Protein AF-A0A1Y4EQV0-F1 (afdb_monomer_lite)

pLDDT: mean 85.01, std 14.28, range [42.38, 97.88]

Sequence (84 aa):
MERINAEAHLMGLYVYEALCDVSPVLHAFAKKGTKPKPFRTEPYALNGEKEDKSEQQEEAERLRAEIYMKQMMRAGKNWGKKQN

Secondary structure (DSSP, 8-state):
-HHHHHHHHHHHHHHHHHHHHHHHHHSTTPPTT--PPPPPSSPPPSSSHHHHHHHHHHHHHHHHHHHHHHHHHHHHHHHTTS--

Structure (mmCIF, N/CA/C/O backbone):
data_AF-A0A1Y4EQV0-F1
#
_entry.id   AF-A0A1Y4EQV0-F1
#
loop_
_atom_site.group_PDB
_atom_site.id
_atom_site.type_symbol
_atom_site.label_atom_id
_atom_site.label_alt_id
_atom_site.label_comp_id
_atom_site.label_asym_id
_atom_site.label_entity_id
_atom_site.label_seq_id
_atom_site.pdbx_PDB_ins_code
_atom_site.Cartn_x
_atom_site.Cartn_y
_atom_site.Cartn_z
_atom_site.occupancy
_atom_site.B_iso_or_equiv
_atom_site.auth_seq_id
_atom_site.auth_comp_id
_atom_site.auth_asym_id
_atom_site.auth_atom_id
_atom_site.pdbx_PDB_model_num
ATOM 1 N N . MET A 1 1 ? 15.715 -6.334 -22.174 1.00 82.81 1 MET A N 1
ATOM 2 C CA . MET A 1 1 ? 15.991 -7.031 -20.898 1.00 82.81 1 MET A CA 1
ATOM 3 C C . MET A 1 1 ? 15.820 -6.112 -19.699 1.00 82.81 1 MET A C 1
ATOM 5 O O . MET A 1 1 ? 15.102 -6.492 -18.789 1.00 82.81 1 MET A O 1
ATOM 9 N N . GLU A 1 2 ? 16.376 -4.897 -19.713 1.00 93.62 2 GLU A N 1
ATOM 10 C CA . GLU A 1 2 ? 16.274 -3.950 -18.584 1.00 93.62 2 GLU A CA 1
ATOM 11 C C . GLU A 1 2 ? 14.836 -3.617 -18.166 1.00 93.62 2 GLU A C 1
ATOM 13 O O . GLU A 1 2 ? 14.528 -3.665 -16.981 1.00 93.62 2 GLU A O 1
ATOM 18 N N . ARG A 1 3 ? 13.929 -3.378 -19.125 1.00 94.44 3 ARG A N 1
ATOM 19 C CA . ARG A 1 3 ? 12.511 -3.112 -18.821 1.00 94.44 3 ARG A CA 1
ATOM 20 C C . ARG A 1 3 ? 11.842 -4.263 -18.058 1.00 94.44 3 ARG A C 1
ATOM 22 O O . ARG A 1 3 ? 11.223 -4.032 -17.033 1.00 94.44 3 ARG A O 1
ATOM 29 N N . ILE A 1 4 ? 12.026 -5.499 -18.527 1.00 96.75 4 ILE A N 1
ATOM 30 C CA . ILE A 1 4 ? 11.470 -6.706 -17.887 1.00 96.75 4 ILE A CA 1
ATOM 31 C C . ILE A 1 4 ? 12.069 -6.890 -16.487 1.00 96.75 4 ILE A C 1
ATOM 33 O O . ILE A 1 4 ? 11.359 -7.243 -15.552 1.00 96.75 4 ILE A O 1
ATOM 37 N N . ASN A 1 5 ? 13.367 -6.618 -16.327 1.00 97.31 5 ASN A N 1
ATOM 38 C CA . AS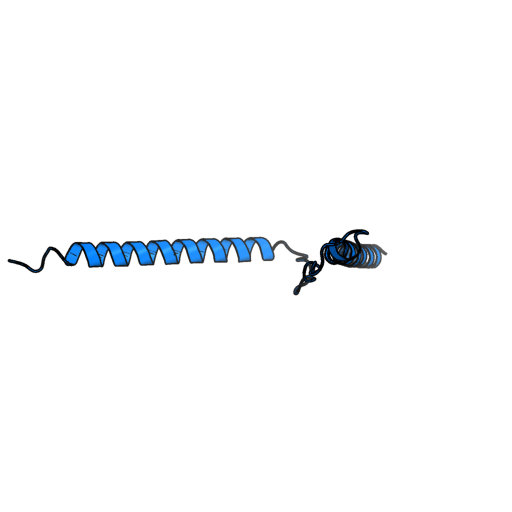N A 1 5 ? 14.017 -6.670 -15.021 1.00 97.31 5 ASN A CA 1
ATOM 39 C C . ASN A 1 5 ? 13.435 -5.625 -14.051 1.00 97.31 5 ASN A C 1
ATOM 41 O O . ASN A 1 5 ? 13.165 -5.947 -12.898 1.00 97.31 5 ASN A O 1
ATOM 45 N N . ALA A 1 6 ? 13.188 -4.399 -14.520 1.00 94.81 6 ALA A N 1
ATOM 46 C CA . ALA A 1 6 ? 12.557 -3.347 -13.725 1.00 94.81 6 ALA A CA 1
ATOM 47 C C . ALA A 1 6 ? 11.104 -3.693 -13.346 1.00 94.81 6 ALA A C 1
ATOM 49 O O . ALA A 1 6 ? 10.714 -3.522 -12.193 1.00 94.81 6 ALA A O 1
ATOM 50 N N . GLU A 1 7 ? 10.323 -4.240 -14.283 1.00 95.56 7 GLU A N 1
ATOM 51 C CA . GLU A 1 7 ? 8.957 -4.726 -14.038 1.00 95.56 7 GLU A CA 1
ATOM 52 C C . GLU A 1 7 ? 8.941 -5.850 -12.987 1.00 95.56 7 GLU A C 1
ATOM 54 O O . GLU A 1 7 ? 8.160 -5.804 -12.035 1.00 95.56 7 GLU A O 1
ATOM 59 N N . ALA A 1 8 ? 9.842 -6.830 -13.110 1.00 97.69 8 ALA A N 1
ATOM 60 C CA . ALA A 1 8 ? 9.969 -7.927 -12.153 1.00 97.69 8 ALA A CA 1
ATOM 61 C C . ALA A 1 8 ? 10.388 -7.434 -10.761 1.00 97.69 8 ALA A C 1
ATOM 63 O O . ALA A 1 8 ? 9.871 -7.914 -9.752 1.00 97.69 8 ALA A O 1
ATOM 64 N N . HIS A 1 9 ? 11.287 -6.449 -10.696 1.00 95.94 9 HIS A N 1
ATOM 65 C CA . HIS A 1 9 ? 11.698 -5.837 -9.437 1.00 95.94 9 HIS A CA 1
ATOM 66 C C . HIS A 1 9 ? 10.537 -5.096 -8.758 1.00 95.94 9 HIS A C 1
ATOM 68 O O . HIS A 1 9 ? 10.293 -5.298 -7.569 1.00 95.94 9 HIS A O 1
ATOM 74 N N . LEU A 1 10 ? 9.769 -4.305 -9.517 1.00 95.75 10 LEU A N 1
ATOM 75 C CA . LEU A 1 10 ? 8.581 -3.615 -9.011 1.00 95.75 10 LEU A CA 1
ATOM 76 C C . LEU A 1 10 ? 7.518 -4.607 -8.513 1.00 95.75 10 LEU A C 1
ATOM 78 O O . LEU A 1 10 ? 6.931 -4.407 -7.453 1.00 95.75 10 LEU A O 1
ATOM 82 N N . MET A 1 11 ? 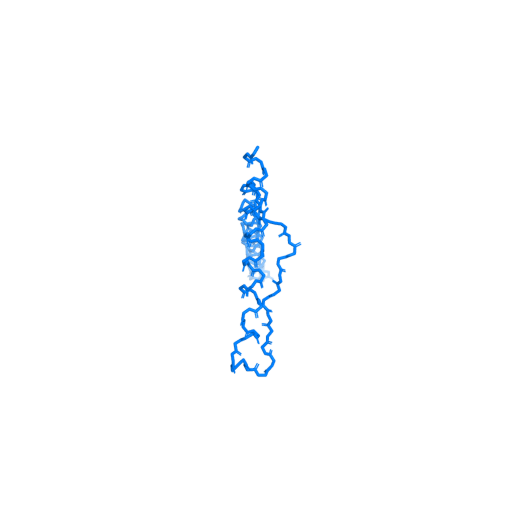7.294 -5.705 -9.236 1.00 96.81 11 MET A N 1
ATOM 83 C CA . MET A 1 11 ? 6.415 -6.783 -8.778 1.00 96.81 11 MET A CA 1
ATOM 84 C C . MET A 1 11 ? 6.923 -7.407 -7.470 1.00 96.81 11 MET A C 1
ATOM 86 O O . MET A 1 11 ? 6.139 -7.618 -6.546 1.00 96.81 11 MET A O 1
ATOM 90 N N . GLY A 1 12 ? 8.230 -7.664 -7.368 1.00 97.88 12 GLY A N 1
ATOM 91 C CA . GLY A 1 12 ? 8.859 -8.166 -6.146 1.00 97.88 12 GLY A CA 1
ATOM 92 C C . GLY A 1 12 ? 8.626 -7.247 -4.946 1.00 97.88 12 GLY A C 1
ATOM 93 O O . GLY A 1 12 ? 8.319 -7.732 -3.858 1.00 97.88 12 GLY A O 1
ATOM 94 N N . LEU A 1 13 ? 8.680 -5.929 -5.158 1.00 96.69 13 LEU A N 1
ATOM 95 C CA . LEU A 1 13 ? 8.371 -4.921 -4.143 1.00 96.69 13 LEU A CA 1
ATOM 96 C C . LEU A 1 13 ? 6.923 -5.043 -3.631 1.00 96.69 13 LEU A C 1
ATOM 98 O O . LEU A 1 13 ? 6.708 -5.071 -2.421 1.00 96.69 13 LEU A O 1
ATOM 102 N N . TYR A 1 14 ? 5.939 -5.180 -4.529 1.00 96.81 14 TYR A N 1
ATOM 103 C CA . TYR A 1 14 ? 4.532 -5.366 -4.143 1.00 96.81 14 TYR A CA 1
ATOM 104 C C . TYR A 1 14 ? 4.303 -6.660 -3.354 1.00 96.81 14 TYR A C 1
ATOM 106 O O . TYR A 1 14 ? 3.558 -6.665 -2.375 1.00 96.81 14 TYR A O 1
ATOM 114 N N . VAL A 1 15 ? 4.946 -7.760 -3.761 1.00 97.75 15 VAL A N 1
ATOM 115 C CA . VAL A 1 15 ? 4.848 -9.041 -3.042 1.00 97.75 15 VAL A CA 1
ATOM 116 C C . VAL A 1 15 ? 5.463 -8.922 -1.651 1.00 97.75 15 VAL A C 1
ATOM 118 O O . VAL A 1 15 ? 4.863 -9.369 -0.674 1.00 97.75 15 VAL A O 1
ATOM 121 N N . TYR A 1 16 ? 6.635 -8.294 -1.549 1.00 97.44 16 TYR A N 1
ATOM 122 C CA . TYR A 1 16 ? 7.294 -8.040 -0.272 1.00 97.44 16 TYR A CA 1
ATOM 123 C C . TYR A 1 16 ? 6.403 -7.219 0.671 1.00 97.44 16 TYR A C 1
ATOM 125 O O . TYR A 1 16 ? 6.193 -7.621 1.815 1.00 97.44 16 TYR A O 1
ATOM 133 N N . GLU A 1 17 ? 5.816 -6.120 0.187 1.00 97.12 17 GLU A N 1
ATOM 134 C CA . GLU A 1 17 ? 4.903 -5.294 0.983 1.00 97.12 17 GLU A CA 1
ATOM 135 C C . GLU A 1 17 ? 3.686 -6.089 1.471 1.00 97.12 17 GLU A C 1
ATOM 137 O O . GLU A 1 17 ? 3.374 -6.051 2.661 1.00 97.12 17 GLU A O 1
ATOM 142 N N . ALA A 1 18 ? 3.041 -6.864 0.595 1.00 96.56 18 ALA A N 1
ATOM 143 C CA . ALA A 1 18 ? 1.881 -7.672 0.965 1.00 96.56 18 ALA A CA 1
ATOM 144 C C . ALA A 1 18 ? 2.209 -8.698 2.067 1.00 96.56 18 ALA A C 1
ATOM 146 O O . ALA A 1 18 ? 1.403 -8.916 2.975 1.00 96.56 18 ALA A O 1
ATOM 147 N N . LEU A 1 19 ? 3.405 -9.299 2.022 1.00 97.06 19 LEU A N 1
ATOM 148 C CA . LEU A 1 19 ? 3.885 -10.200 3.074 1.00 97.06 19 LEU A CA 1
ATOM 149 C C . LEU A 1 19 ? 4.092 -9.463 4.401 1.00 97.06 19 LEU A C 1
ATOM 151 O O . LEU A 1 19 ? 3.701 -9.973 5.453 1.00 97.06 19 LEU A O 1
ATOM 155 N N . CYS A 1 20 ? 4.660 -8.257 4.369 1.00 95.69 20 CYS A N 1
ATOM 156 C CA . CYS A 1 20 ? 4.794 -7.424 5.561 1.00 95.69 20 CYS A CA 1
ATOM 157 C C . CYS A 1 20 ? 3.428 -7.024 6.134 1.00 95.69 20 CYS A C 1
ATOM 159 O O . CYS A 1 20 ? 3.225 -7.131 7.344 1.00 95.69 20 CYS A O 1
ATOM 161 N N . ASP A 1 21 ? 2.483 -6.624 5.285 1.00 97.06 21 ASP A N 1
ATOM 162 C CA . ASP A 1 21 ? 1.145 -6.184 5.682 1.00 97.06 21 ASP A CA 1
ATOM 163 C C . ASP A 1 21 ? 0.337 -7.306 6.364 1.00 97.06 21 ASP A C 1
ATOM 165 O O . ASP A 1 21 ? -0.375 -7.051 7.342 1.00 97.06 21 ASP A O 1
ATOM 169 N N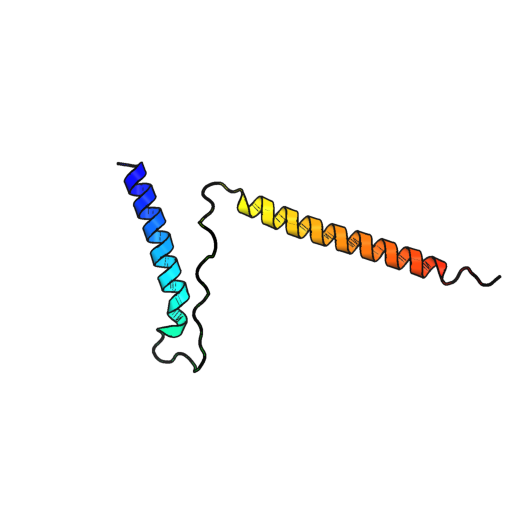 . VAL A 1 22 ? 0.478 -8.557 5.903 1.00 96.19 22 VAL A N 1
ATOM 170 C CA . VAL A 1 22 ? -0.192 -9.730 6.500 1.00 96.19 22 VAL A CA 1
ATOM 171 C C . VAL A 1 22 ? 0.575 -10.343 7.679 1.00 96.19 22 VAL A C 1
ATOM 173 O O . VAL A 1 22 ? -0.019 -11.054 8.496 1.00 96.19 22 VAL A O 1
ATOM 176 N N . SER A 1 23 ? 1.870 -10.037 7.825 1.00 95.31 23 SER A N 1
ATOM 177 C CA . SER A 1 23 ? 2.745 -10.613 8.859 1.00 95.31 23 SER A CA 1
ATOM 178 C C . SER A 1 23 ? 2.197 -10.569 10.297 1.00 95.31 23 SER A C 1
ATOM 180 O O . SER A 1 23 ? 2.387 -11.564 11.005 1.00 95.31 23 SER A O 1
ATOM 182 N N . PRO A 1 24 ? 1.453 -9.534 10.756 1.00 93.94 24 PRO A N 1
ATOM 183 C CA . PRO A 1 24 ? 0.937 -9.510 12.126 1.00 93.94 24 PRO A CA 1
ATOM 184 C C . PRO A 1 24 ? -0.061 -10.636 12.419 1.00 93.94 24 PRO A C 1
ATOM 186 O O . PRO A 1 24 ? -0.148 -11.103 13.552 1.00 93.94 24 PRO A O 1
ATOM 189 N N . VAL A 1 25 ? -0.809 -11.081 11.404 1.00 94.56 25 VAL A N 1
ATOM 190 C CA . VAL A 1 25 ? -1.816 -12.150 11.529 1.00 94.56 25 VAL A CA 1
ATOM 191 C C . VAL A 1 25 ? -1.168 -13.533 11.476 1.00 94.56 25 VAL A C 1
ATOM 193 O O . VAL A 1 25 ? -1.693 -14.481 12.051 1.00 94.56 25 VAL A O 1
ATOM 196 N N . LEU A 1 26 ? -0.015 -13.646 10.812 1.00 93.25 26 LEU A N 1
ATOM 197 C CA . LEU A 1 26 ? 0.727 -14.901 10.668 1.00 93.25 26 LEU A CA 1
ATOM 198 C C . LEU A 1 26 ? 1.652 -15.197 11.857 1.00 93.25 26 LEU A C 1
ATOM 200 O O . LEU A 1 26 ? 2.249 -16.270 11.927 1.00 93.25 26 LEU A O 1
ATOM 204 N N . HIS A 1 27 ? 1.790 -14.263 12.799 1.00 90.50 27 HIS A N 1
ATOM 205 C CA . HIS A 1 27 ? 2.609 -14.458 13.986 1.00 90.50 27 HIS A CA 1
ATOM 206 C C . HIS A 1 27 ? 2.009 -15.539 14.904 1.00 90.50 27 HIS A C 1
ATOM 208 O O . HIS A 1 27 ? 0.820 -15.497 15.221 1.00 90.50 27 HIS A O 1
ATOM 214 N N . ALA A 1 28 ? 2.840 -16.470 15.393 1.00 85.44 28 ALA A N 1
ATOM 215 C CA . ALA A 1 28 ? 2.423 -17.679 16.125 1.00 85.44 28 ALA A CA 1
ATOM 216 C C . ALA A 1 28 ? 1.654 -17.439 17.445 1.00 85.44 28 ALA A C 1
ATOM 218 O O . ALA A 1 28 ? 1.168 -18.386 18.053 1.00 85.44 28 ALA A O 1
ATOM 219 N N . PHE A 1 29 ? 1.493 -16.185 17.872 1.00 89.88 29 PHE A N 1
ATOM 220 C CA . PHE A 1 29 ? 0.699 -15.780 19.035 1.00 89.88 29 PHE A CA 1
ATOM 221 C C . PHE A 1 29 ? -0.043 -14.457 18.786 1.00 89.88 29 PHE A C 1
ATOM 223 O O . PHE A 1 29 ? -0.167 -13.619 19.683 1.00 89.88 29 PHE A O 1
ATOM 230 N N . ALA A 1 30 ? -0.508 -14.229 17.553 1.00 92.44 30 ALA A N 1
ATOM 231 C CA . ALA A 1 30 ? -1.294 -13.047 17.215 1.00 92.44 30 ALA A CA 1
ATOM 232 C C . ALA A 1 30 ? -2.517 -12.925 18.142 1.00 92.44 30 ALA A C 1
ATOM 234 O O . ALA A 1 30 ? -3.296 -13.865 18.323 1.00 92.44 30 ALA A O 1
ATOM 235 N N . LYS A 1 31 ? -2.693 -11.749 18.754 1.00 94.00 31 LYS A N 1
ATOM 236 C CA . LYS A 1 31 ? -3.816 -11.500 19.666 1.00 94.00 31 LYS A CA 1
ATOM 237 C C . LYS A 1 31 ? -5.137 -11.643 18.909 1.00 94.00 31 LYS A C 1
ATOM 239 O O . LYS A 1 31 ? -5.235 -11.272 17.737 1.00 94.00 31 LYS A O 1
ATOM 244 N N . LYS A 1 32 ? -6.186 -12.121 19.584 1.00 91.38 32 LYS A N 1
ATOM 245 C CA . LYS A 1 32 ? -7.528 -12.204 18.992 1.00 91.38 32 LYS A CA 1
ATOM 246 C C . LYS A 1 32 ? -7.969 -10.821 18.497 1.00 91.38 32 LYS A C 1
ATOM 248 O O . LYS A 1 32 ? -7.963 -9.861 19.260 1.00 91.38 32 LYS A O 1
ATOM 253 N N . GLY A 1 33 ? -8.344 -10.735 17.222 1.00 92.94 33 GLY A N 1
ATOM 254 C CA . GLY A 1 33 ? -8.718 -9.475 16.572 1.00 92.94 33 GLY A CA 1
ATOM 255 C C . GLY A 1 33 ? -7.563 -8.718 15.910 1.00 92.94 33 GLY A C 1
ATOM 256 O O . GLY A 1 33 ? -7.795 -7.621 15.409 1.00 92.94 33 GLY A O 1
ATOM 257 N N . THR A 1 34 ? -6.350 -9.285 15.867 1.00 95.56 34 THR A N 1
ATOM 258 C CA . THR A 1 34 ? -5.248 -8.744 15.053 1.00 95.56 34 THR A CA 1
ATOM 259 C C . THR A 1 34 ? -5.669 -8.718 13.588 1.00 95.56 34 THR A C 1
ATOM 261 O O . THR A 1 34 ? -6.104 -9.732 13.042 1.00 95.56 34 THR A O 1
ATOM 264 N N . LYS A 1 35 ? -5.566 -7.546 12.965 1.00 95.12 35 LYS A N 1
ATOM 265 C CA . LYS A 1 35 ? -5.882 -7.335 11.553 1.00 95.12 35 LYS A CA 1
ATOM 266 C C . LYS A 1 35 ? -4.593 -7.059 10.783 1.00 95.12 35 LYS A C 1
ATOM 268 O O . LYS A 1 35 ? -3.685 -6.453 11.354 1.00 95.12 35 LYS A O 1
ATOM 273 N N . PRO A 1 36 ? -4.510 -7.485 9.514 1.00 95.69 36 PRO A N 1
ATOM 274 C CA . PRO A 1 36 ? -3.402 -7.084 8.668 1.00 95.69 36 PRO A CA 1
ATOM 275 C C . PRO A 1 36 ? -3.488 -5.577 8.409 1.00 95.69 36 PRO A C 1
ATOM 277 O O . PRO A 1 36 ? -4.571 -4.980 8.497 1.00 95.69 36 PRO A O 1
ATOM 280 N N . LYS A 1 37 ? -2.359 -4.963 8.064 1.00 94.81 37 LYS A N 1
ATOM 281 C CA . LYS A 1 37 ? -2.394 -3.618 7.493 1.00 94.81 37 LYS A CA 1
ATOM 282 C C . LYS A 1 37 ? -3.111 -3.706 6.135 1.00 94.81 37 LYS A C 1
ATOM 284 O O . LYS A 1 37 ? -2.845 -4.642 5.383 1.00 94.81 37 LYS A O 1
ATOM 289 N N . PRO A 1 38 ? -4.063 -2.808 5.821 1.00 94.62 38 PRO A N 1
ATOM 290 C CA . PRO A 1 38 ? -4.677 -2.793 4.502 1.00 94.62 38 PRO A CA 1
ATOM 291 C C . PRO A 1 38 ? -3.610 -2.591 3.431 1.00 94.62 38 PRO A C 1
ATOM 293 O O . PRO A 1 38 ? -2.783 -1.685 3.554 1.00 94.62 38 PRO A O 1
ATOM 296 N N . PHE A 1 39 ? -3.660 -3.417 2.388 1.00 93.38 39 PHE A N 1
ATOM 297 C CA . PHE A 1 39 ? -2.791 -3.245 1.235 1.00 93.38 39 PHE A CA 1
ATOM 298 C C . PHE A 1 39 ? -3.049 -1.886 0.581 1.00 93.38 39 PHE A C 1
ATOM 300 O O . PHE A 1 39 ? -4.151 -1.331 0.671 1.00 93.38 39 PHE A O 1
ATOM 307 N N . ARG A 1 40 ? -2.026 -1.352 -0.085 1.00 91.12 40 ARG A N 1
ATOM 308 C CA . ARG A 1 40 ? -2.117 -0.061 -0.763 1.00 91.12 40 ARG A CA 1
ATOM 309 C C . ARG A 1 40 ? -3.302 -0.024 -1.721 1.00 91.12 40 ARG A C 1
ATOM 311 O O . ARG A 1 40 ? -3.508 -0.925 -2.529 1.00 91.12 40 ARG A O 1
ATOM 318 N N . THR A 1 41 ? -4.036 1.078 -1.673 1.00 92.25 41 THR A N 1
ATOM 319 C CA . THR A 1 41 ? -5.123 1.373 -2.613 1.00 92.25 41 THR A CA 1
ATOM 320 C C . THR A 1 41 ? -4.612 1.920 -3.939 1.00 92.25 41 THR A C 1
ATOM 322 O O . THR A 1 41 ? -5.330 1.896 -4.933 1.00 92.25 41 THR A O 1
ATOM 325 N N . GLU A 1 42 ? -3.373 2.413 -3.962 1.00 90.88 42 GLU A N 1
ATOM 326 C CA . GLU A 1 42 ? -2.765 3.026 -5.133 1.00 90.88 42 GLU A CA 1
ATOM 327 C C . GLU A 1 42 ? -1.359 2.477 -5.413 1.00 90.88 42 GLU A C 1
ATOM 329 O O . GLU A 1 42 ? -0.602 2.204 -4.468 1.00 90.88 42 GLU A O 1
ATOM 334 N N . PRO A 1 43 ? -0.953 2.433 -6.696 1.00 91.12 43 PRO A N 1
ATOM 335 C CA . PRO A 1 43 ? 0.392 2.042 -7.097 1.00 91.12 43 PRO A CA 1
ATOM 336 C C . PRO A 1 43 ? 1.508 2.857 -6.424 1.00 91.12 43 PRO A C 1
ATOM 338 O O . PRO A 1 43 ? 1.300 3.974 -5.917 1.00 91.12 43 PRO A O 1
ATOM 341 N N . TYR A 1 44 ? 2.722 2.304 -6.452 1.00 89.06 44 TYR A N 1
ATOM 342 C CA . TYR A 1 44 ? 3.939 3.069 -6.192 1.00 89.06 44 TYR A CA 1
ATOM 343 C C . TYR A 1 44 ? 4.055 4.221 -7.188 1.00 89.06 44 TYR A C 1
ATOM 345 O O . TYR A 1 44 ? 3.818 4.058 -8.385 1.00 89.06 44 TYR A O 1
ATOM 353 N N . ALA A 1 45 ? 4.399 5.399 -6.673 1.00 86.50 45 ALA A N 1
ATOM 354 C CA . ALA A 1 45 ? 4.700 6.539 -7.515 1.00 86.50 45 ALA A CA 1
ATOM 355 C C . ALA A 1 45 ? 6.038 6.272 -8.204 1.00 86.50 45 ALA A C 1
ATOM 357 O O . ALA A 1 45 ? 7.039 6.036 -7.533 1.00 86.50 45 ALA A O 1
ATOM 358 N N . LEU A 1 46 ? 6.036 6.253 -9.534 1.00 78.50 46 LEU A N 1
ATOM 359 C CA . LEU A 1 46 ? 7.259 6.066 -10.318 1.00 78.50 46 LEU A CA 1
ATOM 360 C C . LEU A 1 46 ? 8.032 7.381 -10.472 1.00 78.50 46 LEU A C 1
ATOM 362 O O . LEU A 1 46 ? 9.249 7.376 -10.615 1.00 78.50 46 LEU A O 1
ATOM 366 N N . ASN A 1 47 ? 7.314 8.495 -10.367 1.00 68.56 47 ASN A N 1
ATOM 367 C CA . ASN A 1 47 ? 7.829 9.853 -10.406 1.00 68.56 47 ASN A CA 1
ATOM 368 C C . ASN A 1 47 ? 7.395 10.506 -9.085 1.00 68.56 47 ASN A C 1
ATOM 370 O O . ASN A 1 47 ? 6.280 10.228 -8.645 1.00 68.56 47 ASN A O 1
ATOM 374 N N . GLY A 1 48 ? 8.221 11.345 -8.450 1.00 60.38 48 GLY A N 1
ATOM 375 C CA . GLY A 1 48 ? 8.008 11.945 -7.111 1.00 60.38 48 GLY A CA 1
ATOM 376 C C . GLY A 1 48 ? 6.721 12.766 -6.880 1.00 60.38 48 GLY A C 1
ATOM 377 O O . GLY A 1 48 ? 6.587 13.436 -5.868 1.00 60.38 48 GLY A O 1
ATOM 378 N N . GLU A 1 49 ? 5.731 12.677 -7.764 1.00 58.34 49 GLU A N 1
ATOM 379 C CA . GLU A 1 49 ? 4.456 13.399 -7.776 1.00 58.34 49 GLU A CA 1
ATOM 380 C C . GLU A 1 49 ? 3.571 13.203 -6.529 1.00 58.34 49 GLU A C 1
ATOM 382 O O . GLU A 1 49 ? 2.582 13.921 -6.369 1.00 58.34 49 GLU A O 1
ATOM 387 N N . LYS A 1 50 ? 3.851 12.213 -5.666 1.00 57.03 50 LYS A N 1
ATOM 388 C CA . LYS A 1 50 ? 3.065 11.989 -4.439 1.00 57.03 50 LYS A CA 1
ATOM 389 C C . LYS A 1 5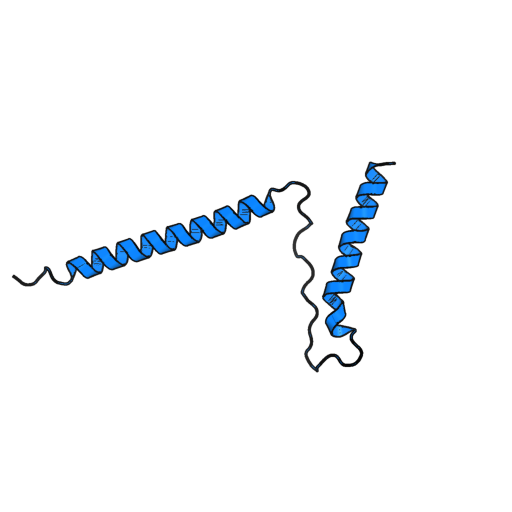0 ? 3.536 12.829 -3.251 1.00 57.03 50 LYS A C 1
ATOM 391 O O . LYS A 1 50 ? 2.668 13.254 -2.496 1.00 57.03 50 LYS A O 1
ATOM 396 N N . GLU A 1 51 ? 4.837 13.091 -3.107 1.00 56.72 51 GLU A N 1
ATOM 397 C CA . GLU A 1 51 ? 5.352 13.940 -2.015 1.00 56.72 51 GLU A CA 1
ATOM 398 C C . GLU A 1 51 ? 4.841 15.377 -2.171 1.00 56.72 51 GLU A C 1
ATOM 400 O O . GLU A 1 51 ? 4.250 15.923 -1.239 1.00 56.72 51 GLU A O 1
ATOM 405 N N . ASP A 1 52 ? 4.886 15.910 -3.397 1.00 57.75 52 ASP A N 1
ATOM 406 C CA . ASP A 1 52 ? 4.349 17.238 -3.719 1.00 57.75 52 ASP A CA 1
ATOM 407 C C . ASP A 1 52 ? 2.860 17.377 -3.369 1.00 57.75 52 ASP A C 1
ATOM 409 O O . ASP A 1 52 ? 2.420 18.408 -2.864 1.00 57.75 52 ASP A O 1
ATOM 413 N N . LYS A 1 53 ? 2.049 16.339 -3.614 1.00 60.66 53 LYS A N 1
ATOM 414 C CA . LYS A 1 53 ? 0.604 16.398 -3.344 1.00 60.66 53 LYS A CA 1
ATOM 415 C C . LYS A 1 53 ? 0.287 16.360 -1.853 1.00 60.66 53 LYS A C 1
ATOM 417 O O . LYS A 1 53 ? -0.645 17.047 -1.438 1.00 60.66 53 LYS A O 1
ATOM 422 N N . SER A 1 54 ? 1.019 15.577 -1.059 1.00 66.00 54 SER A N 1
ATOM 423 C CA . SER A 1 54 ? 0.811 15.536 0.392 1.00 66.00 54 SER A CA 1
ATOM 424 C C . SER A 1 54 ? 1.264 16.823 1.072 1.00 66.00 54 SER A C 1
ATOM 426 O O . SER A 1 54 ? 0.537 17.339 1.917 1.00 66.00 54 SER A O 1
ATOM 428 N N . GLU A 1 55 ? 2.404 17.383 0.663 1.00 66.81 55 GLU A N 1
ATOM 429 C CA . GLU A 1 55 ? 2.913 18.637 1.227 1.00 66.81 55 GLU A CA 1
ATOM 430 C C . GLU A 1 55 ? 1.995 19.814 0.881 1.00 66.81 55 GLU A C 1
ATOM 432 O O . GLU A 1 55 ? 1.618 20.588 1.761 1.00 66.81 55 GLU A O 1
ATOM 437 N N . GLN A 1 56 ? 1.524 19.893 -0.368 1.00 70.31 56 GLN A N 1
ATOM 438 C CA . GLN A 1 56 ? 0.563 20.916 -0.789 1.00 70.31 56 GLN A CA 1
ATOM 439 C C . GLN A 1 56 ? -0.780 20.804 -0.057 1.00 70.31 56 GLN A C 1
ATOM 441 O O . GLN A 1 56 ? -1.406 21.821 0.250 1.00 70.31 56 GLN A O 1
ATOM 446 N N . GLN A 1 57 ? -1.252 19.584 0.224 1.00 74.12 57 GLN A N 1
ATOM 447 C CA . GLN A 1 57 ? -2.480 19.376 0.996 1.00 74.12 57 GLN A CA 1
ATOM 448 C C . GLN A 1 57 ? -2.305 19.798 2.456 1.00 74.12 57 GLN A C 1
ATOM 450 O O . GLN A 1 57 ? -3.163 20.506 2.986 1.00 74.12 57 GLN A O 1
ATOM 455 N N . GLU A 1 58 ? -1.187 19.432 3.082 1.00 80.00 58 GLU A N 1
ATOM 456 C CA . GLU A 1 58 ? -0.890 19.809 4.463 1.00 80.00 58 GLU A CA 1
ATOM 457 C C . GLU A 1 58 ? -0.716 21.331 4.610 1.00 80.00 58 GLU A C 1
ATOM 459 O O . GLU A 1 58 ? -1.251 21.944 5.538 1.00 80.00 58 GLU A O 1
ATOM 464 N N . GLU A 1 59 ? -0.036 21.977 3.661 1.00 85.38 59 GLU A N 1
ATOM 465 C CA . GLU A 1 59 ? 0.112 23.432 3.626 1.00 85.38 59 GLU A CA 1
ATOM 466 C C . GLU A 1 59 ? -1.237 24.136 3.409 1.00 85.38 59 GLU A C 1
ATOM 468 O O . GLU A 1 59 ? -1.556 25.106 4.105 1.00 85.38 59 GLU A O 1
ATOM 473 N N . ALA A 1 60 ? -2.088 23.613 2.520 1.00 88.38 60 ALA A N 1
ATOM 474 C CA . ALA A 1 60 ? -3.430 24.146 2.299 1.00 88.38 60 ALA A CA 1
ATOM 475 C C . ALA A 1 60 ? -4.316 24.045 3.553 1.00 88.38 60 ALA A C 1
ATOM 477 O O . ALA A 1 60 ? -5.079 24.972 3.848 1.00 88.38 60 ALA A O 1
ATOM 478 N N . GLU A 1 61 ? -4.226 22.952 4.313 1.00 89.31 61 GLU A N 1
ATOM 479 C CA . GLU A 1 61 ? -4.940 22.794 5.584 1.00 89.31 61 GLU A CA 1
ATOM 480 C C . GLU A 1 61 ? -4.433 23.762 6.657 1.00 89.31 61 GLU A C 1
ATOM 482 O O . GLU A 1 61 ? -5.245 24.422 7.318 1.00 89.31 61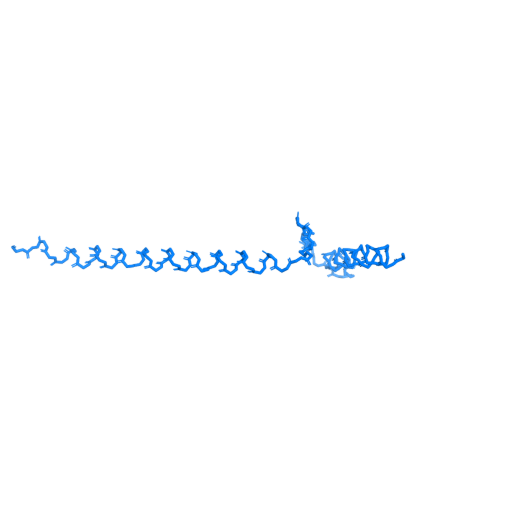 GLU A O 1
ATOM 487 N N . ARG A 1 62 ? -3.110 23.932 6.775 1.00 92.12 62 ARG A N 1
ATOM 488 C CA . ARG A 1 62 ? -2.498 24.925 7.675 1.00 92.12 62 ARG A CA 1
ATOM 489 C C . ARG A 1 62 ? -2.973 26.341 7.350 1.00 92.12 62 ARG A C 1
ATOM 491 O O . ARG A 1 62 ? -3.401 27.064 8.253 1.00 92.12 62 ARG A O 1
ATOM 498 N N . LEU A 1 63 ? -2.979 26.719 6.070 1.00 93.62 63 LEU A N 1
ATOM 499 C CA . LEU A 1 63 ? -3.418 28.044 5.627 1.00 93.62 63 LEU A CA 1
ATOM 500 C C . LEU A 1 63 ? -4.906 28.280 5.934 1.00 93.62 63 LEU A C 1
ATOM 502 O O . LEU A 1 63 ? -5.291 29.349 6.415 1.00 93.62 63 LEU A O 1
ATOM 506 N N . ARG A 1 64 ? -5.756 27.267 5.711 1.00 93.31 64 ARG A N 1
ATOM 507 C CA . ARG A 1 64 ? -7.190 27.318 6.053 1.00 93.31 64 ARG A CA 1
ATOM 508 C C . ARG A 1 64 ? -7.404 27.515 7.552 1.00 93.31 64 ARG A C 1
ATOM 510 O O . ARG A 1 64 ? -8.217 28.360 7.935 1.00 93.31 64 ARG A O 1
ATOM 517 N N . ALA A 1 65 ? -6.666 26.789 8.391 1.00 92.31 65 ALA A N 1
ATOM 518 C CA . ALA A 1 65 ? -6.735 26.933 9.842 1.00 92.31 65 ALA A CA 1
ATOM 519 C C . ALA A 1 65 ? -6.298 28.336 10.299 1.00 92.31 65 ALA A C 1
ATOM 521 O O . ALA A 1 65 ? -6.970 28.955 11.127 1.00 92.31 65 ALA A O 1
ATOM 522 N N . GLU A 1 66 ? -5.226 28.886 9.723 1.00 94.12 66 GLU A N 1
ATOM 523 C CA . GLU A 1 66 ? -4.747 30.232 10.051 1.00 94.12 66 GLU A CA 1
ATOM 524 C C . GLU A 1 66 ? -5.763 31.319 9.663 1.00 94.12 66 GLU A C 1
ATOM 526 O O . GLU A 1 66 ? -6.055 32.222 10.455 1.00 94.12 66 GLU A O 1
ATOM 531 N N . ILE A 1 67 ? -6.350 31.218 8.465 1.00 94.19 67 ILE A N 1
ATOM 532 C CA . ILE A 1 67 ? -7.402 32.132 8.002 1.00 94.19 67 ILE A CA 1
ATOM 533 C C . ILE A 1 67 ? -8.611 32.067 8.939 1.00 94.19 67 ILE A C 1
ATOM 535 O O . ILE A 1 67 ? -9.120 33.112 9.354 1.00 94.19 67 ILE A O 1
ATOM 539 N N . TYR A 1 68 ? -9.046 30.861 9.308 1.00 92.62 68 TYR A N 1
ATOM 540 C CA . TYR A 1 68 ? -10.167 30.657 10.221 1.00 92.62 68 TYR A CA 1
ATOM 541 C C . TYR A 1 68 ? -9.907 31.291 11.597 1.00 92.62 68 TYR A C 1
ATOM 543 O O . TYR A 1 68 ? -10.729 32.067 12.093 1.00 92.62 68 TYR A O 1
ATOM 551 N N . MET A 1 69 ? -8.726 31.061 12.179 1.00 91.94 69 MET A N 1
ATOM 552 C CA . MET A 1 69 ? -8.331 31.672 13.453 1.00 91.94 69 MET A CA 1
ATOM 553 C C . MET A 1 69 ? -8.282 33.202 13.375 1.00 91.94 69 MET A C 1
ATOM 555 O O . MET A 1 69 ? -8.787 33.886 14.269 1.00 91.94 69 MET A O 1
ATOM 559 N N . LYS A 1 70 ? -7.731 33.767 12.291 1.00 90.19 70 LYS A N 1
ATOM 560 C CA . LYS A 1 70 ? -7.715 35.223 12.070 1.00 90.19 70 LYS A CA 1
ATOM 561 C C . LYS A 1 70 ? -9.129 35.799 11.981 1.00 90.19 70 LYS A C 1
ATOM 563 O O . LYS A 1 70 ? -9.378 36.865 12.546 1.00 90.19 70 LYS A O 1
ATOM 568 N N . GLN A 1 71 ? -10.057 35.124 11.302 1.00 91.00 71 GLN A N 1
ATOM 569 C CA . GLN A 1 71 ? -11.457 35.559 11.225 1.00 91.00 71 GLN A CA 1
ATOM 570 C C . GLN A 1 71 ? -12.136 35.532 12.601 1.00 91.00 71 GLN A C 1
ATOM 572 O O . GLN A 1 71 ? -12.743 36.530 12.994 1.00 91.00 71 GLN A O 1
ATOM 577 N N . MET A 1 72 ? -11.962 34.450 13.364 1.00 86.31 72 MET A N 1
ATOM 578 C CA . MET A 1 72 ? -12.499 34.322 14.724 1.00 86.31 72 MET A CA 1
ATOM 579 C C . MET A 1 72 ? -11.948 35.390 15.675 1.00 86.31 72 MET A C 1
ATOM 581 O O . MET A 1 72 ? -12.718 36.038 16.383 1.00 86.31 72 MET A O 1
ATOM 585 N N . MET A 1 73 ? -10.640 35.664 15.640 1.00 87.25 73 MET A N 1
ATOM 586 C CA . MET A 1 73 ? -10.042 36.729 16.452 1.00 87.25 73 MET A CA 1
ATOM 587 C C . MET A 1 73 ? -10.572 38.119 16.084 1.00 87.25 73 MET A C 1
ATOM 589 O O . MET A 1 73 ? -10.832 38.932 16.971 1.00 87.25 73 MET A O 1
ATOM 593 N N . ARG A 1 74 ? -10.765 38.414 14.791 1.00 82.88 74 ARG A N 1
ATOM 594 C CA . ARG A 1 74 ? -11.334 39.700 14.343 1.00 82.88 74 ARG A CA 1
ATOM 595 C C . ARG A 1 74 ? -12.793 39.855 14.770 1.00 82.88 74 ARG A C 1
ATOM 597 O O . ARG A 1 74 ? -13.173 40.939 15.206 1.00 82.88 74 ARG A O 1
ATOM 604 N N . ALA A 1 75 ? -13.584 38.786 14.690 1.00 79.56 75 ALA A N 1
ATOM 605 C CA . ALA A 1 75 ? -14.966 38.774 15.159 1.00 79.56 75 ALA A CA 1
ATOM 606 C C . ALA A 1 75 ? -15.052 38.973 16.684 1.00 79.56 75 ALA A C 1
ATOM 608 O O . ALA A 1 75 ? -15.813 39.822 17.148 1.00 79.56 75 ALA A O 1
ATOM 609 N N . GLY A 1 76 ? -14.202 38.286 17.457 1.00 75.31 76 GLY A N 1
ATOM 610 C CA . GLY A 1 76 ? -14.108 38.456 18.912 1.00 75.31 76 GLY A CA 1
ATOM 611 C C . GLY A 1 76 ? -13.650 39.857 19.336 1.00 75.31 76 GLY A C 1
ATOM 612 O O . GLY A 1 76 ? -14.163 40.417 20.301 1.00 75.31 76 GLY A O 1
ATOM 613 N N . LYS A 1 77 ? -12.757 40.497 18.568 1.00 60.41 77 LYS A N 1
ATOM 614 C CA . LYS A 1 77 ? -12.295 41.876 18.823 1.00 60.41 77 LYS A CA 1
ATOM 615 C C . LYS A 1 77 ? -13.399 42.933 18.637 1.00 60.41 77 LYS A C 1
ATOM 617 O O . LYS A 1 77 ? -13.283 44.033 19.176 1.00 60.41 77 LYS A O 1
ATOM 622 N N . ASN A 1 78 ? -14.470 42.596 17.912 1.00 60.06 78 ASN A N 1
ATOM 623 C CA . ASN A 1 78 ? -15.629 43.464 17.681 1.00 60.06 78 ASN A CA 1
ATOM 624 C C . ASN A 1 78 ? -16.778 43.243 18.683 1.00 60.06 78 ASN A C 1
ATOM 626 O O . ASN A 1 78 ? -17.667 44.089 18.761 1.00 60.06 78 ASN A O 1
ATOM 630 N N . TRP A 1 79 ? -16.759 42.168 19.481 1.00 58.38 79 TRP A N 1
ATOM 631 C CA . TRP A 1 79 ? -17.771 41.912 20.519 1.00 58.38 79 TRP A CA 1
ATOM 632 C C . TRP A 1 79 ? -17.743 42.943 21.658 1.00 58.38 79 TRP A C 1
ATOM 634 O O . TRP A 1 79 ? -18.790 43.301 22.183 1.00 58.38 79 TRP A O 1
ATOM 644 N N . GLY A 1 80 ? -16.567 43.483 21.995 1.00 59.75 80 GLY A N 1
ATOM 645 C CA . GLY A 1 80 ? -16.405 44.476 23.067 1.00 59.75 80 GLY A CA 1
ATOM 646 C C . GLY A 1 80 ? -16.601 45.941 22.657 1.00 59.75 80 GLY A C 1
ATOM 647 O O . GLY A 1 80 ? -16.421 46.819 23.491 1.00 59.75 80 GLY A O 1
ATOM 648 N N . LYS A 1 81 ? -16.922 46.240 21.388 1.00 60.25 81 LYS A N 1
ATOM 649 C CA . LYS A 1 81 ? -17.002 47.625 20.872 1.00 60.25 81 LYS A CA 1
ATOM 650 C C . LYS A 1 81 ? -18.422 48.124 20.584 1.00 60.25 81 LYS A C 1
ATOM 652 O O . LYS A 1 81 ? -18.574 49.198 20.015 1.00 60.25 81 LYS A O 1
ATOM 657 N N . LYS A 1 82 ? -19.457 47.364 20.960 1.00 57.53 82 LYS A N 1
ATOM 658 C CA . LYS A 1 82 ? -20.872 47.716 20.725 1.00 57.53 82 LYS A CA 1
ATOM 659 C C . LYS A 1 82 ? -21.631 48.106 22.005 1.00 57.53 82 LYS A C 1
ATOM 661 O O . LYS A 1 82 ? -22.837 47.898 22.085 1.00 57.53 82 LYS A O 1
ATOM 666 N N . GLN A 1 83 ? -20.923 48.658 22.991 1.00 55.94 83 GLN A N 1
ATOM 667 C CA . GLN A 1 83 ? -21.502 49.398 24.115 1.00 55.94 83 GLN A CA 1
ATOM 668 C C . GLN A 1 83 ? -20.727 50.707 24.303 1.00 55.94 83 GLN A C 1
ATOM 670 O O . GLN A 1 83 ? -19.681 50.720 24.947 1.00 55.94 83 GLN A O 1
ATOM 675 N N . ASN A 1 84 ? -21.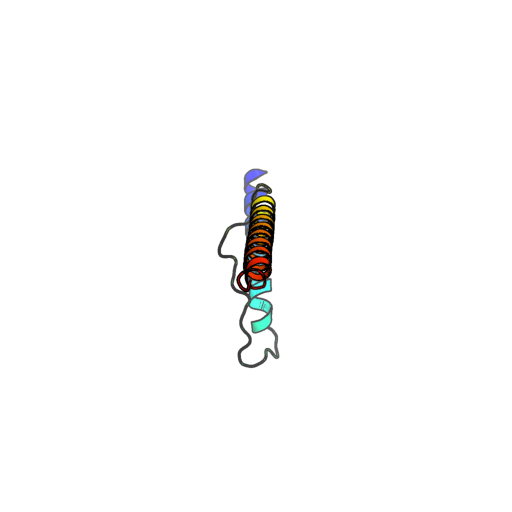197 51.755 23.626 1.00 42.38 84 ASN A N 1
ATOM 676 C CA . ASN A 1 84 ? -21.211 53.167 24.029 1.00 42.38 84 ASN A CA 1
ATOM 677 C C . ASN A 1 84 ? -21.815 53.985 22.888 1.00 42.38 84 ASN A C 1
ATOM 679 O O . ASN A 1 84 ? -21.339 53.819 21.742 1.00 42.38 84 ASN A O 1
#

Foldseek 3Di:
DVVVVVVVVLVVVLVVVVCQQCVLVVPPCRPPPDDGHDRDPDGDDPDPVVVVVVVVVVVVVVVVVVVVVVVVVVVVVCVPVPDD

Radius of gyration: 24.57 Å; chains: 1; bounding box: 38×71×45 Å